Protein AF-A0A0F9CBJ4-F1 (afdb_monomer)

Mean predicted aligned error: 8.37 Å

Radius of gyration: 14.25 Å; Cα contacts (8 Å, |Δi|>4): 121; chains: 1; bounding box: 26×32×33 Å

Structure (mmCIF, N/CA/C/O backbone):
data_AF-A0A0F9CBJ4-F1
#
_entry.id   AF-A0A0F9CBJ4-F1
#
loop_
_atom_site.group_PDB
_atom_site.id
_atom_site.type_symbol
_atom_site.label_atom_id
_atom_site.label_alt_id
_atom_site.label_comp_id
_atom_site.label_asym_id
_atom_site.label_entity_id
_atom_site.label_seq_id
_atom_site.pdbx_PDB_ins_code
_atom_site.Cartn_x
_atom_site.Cartn_y
_atom_site.Cartn_z
_atom_site.occupancy
_atom_site.B_iso_or_equiv
_atom_site.auth_seq_id
_atom_site.auth_comp_id
_atom_site.auth_asym_id
_atom_site.auth_atom_id
_atom_site.pdbx_PDB_model_num
ATOM 1 N N . MET A 1 1 ? -1.825 -19.395 9.945 1.00 47.72 1 MET A N 1
ATOM 2 C CA . MET A 1 1 ? -2.717 -18.466 9.212 1.00 47.72 1 MET A CA 1
ATOM 3 C C . MET A 1 1 ? -3.040 -17.289 10.125 1.00 47.72 1 MET A C 1
ATOM 5 O O . MET A 1 1 ? -3.664 -17.505 11.154 1.00 47.72 1 MET A O 1
ATOM 9 N N . SER 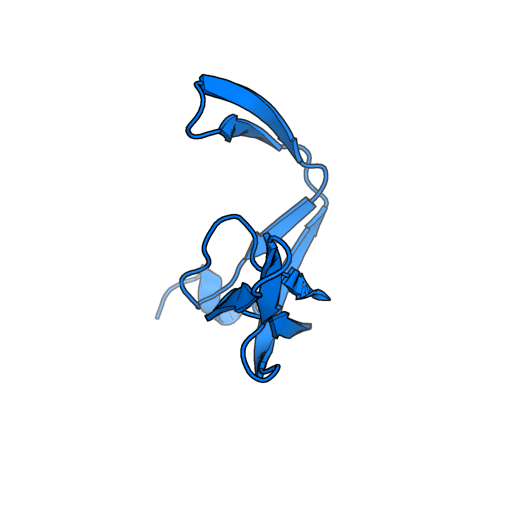A 1 2 ? -2.530 -16.094 9.813 1.00 61.75 2 SER A N 1
ATOM 10 C CA . SER A 1 2 ? -2.608 -14.898 10.673 1.00 61.75 2 SER A CA 1
ATOM 11 C C . SER A 1 2 ? -4.033 -14.323 10.754 1.00 61.75 2 SER A C 1
ATOM 13 O O . SER A 1 2 ? -4.785 -14.368 9.782 1.00 61.75 2 SER A O 1
ATOM 15 N N . PHE A 1 3 ? -4.404 -13.747 11.905 1.00 60.25 3 PHE A N 1
ATOM 16 C CA . PHE A 1 3 ? -5.686 -13.056 12.134 1.00 60.25 3 PHE A CA 1
ATOM 17 C C . PHE A 1 3 ? -5.961 -11.951 11.096 1.00 60.25 3 PHE A C 1
ATOM 19 O O . PHE A 1 3 ? -7.116 -11.698 10.749 1.00 60.25 3 PHE A O 1
ATOM 26 N N . ILE A 1 4 ? -4.893 -11.347 10.565 1.00 63.44 4 ILE A N 1
ATOM 27 C CA . ILE A 1 4 ? -4.938 -10.243 9.600 1.00 63.44 4 ILE A CA 1
ATOM 28 C C . ILE A 1 4 ? -5.419 -10.727 8.221 1.00 63.44 4 ILE A C 1
ATOM 30 O O . ILE A 1 4 ? -6.262 -10.081 7.601 1.00 63.44 4 ILE A O 1
ATOM 34 N N . THR A 1 5 ? -4.991 -11.910 7.762 1.00 63.72 5 THR A N 1
ATOM 35 C CA . THR A 1 5 ? -5.314 -12.396 6.405 1.00 63.72 5 THR A CA 1
ATOM 36 C C . THR A 1 5 ? -6.730 -12.965 6.274 1.00 63.72 5 THR A C 1
ATOM 38 O O . THR A 1 5 ? -7.271 -13.030 5.173 1.00 63.72 5 THR A O 1
ATOM 41 N N . ARG A 1 6 ? -7.385 -13.33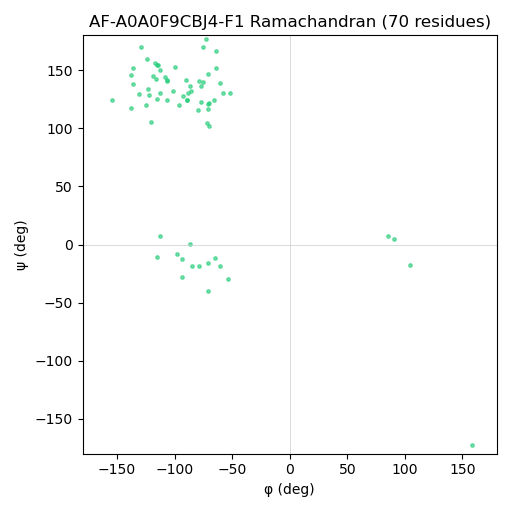2 7.387 1.00 59.91 6 ARG A N 1
ATOM 42 C CA . ARG A 1 6 ? -8.748 -13.905 7.395 1.00 59.91 6 ARG A CA 1
ATOM 43 C C . ARG A 1 6 ? -9.851 -12.889 7.041 1.00 59.91 6 ARG A C 1
ATOM 45 O O . ARG A 1 6 ? -10.976 -13.296 6.754 1.00 59.91 6 ARG A O 1
ATOM 52 N N . ARG A 1 7 ? -9.572 -11.581 7.088 1.00 67.38 7 ARG A N 1
ATOM 53 C CA . ARG A 1 7 ? -10.580 -10.511 6.916 1.00 67.38 7 ARG A CA 1
ATOM 54 C C . ARG A 1 7 ? -10.419 -9.670 5.640 1.00 67.38 7 ARG A C 1
ATOM 56 O O . ARG A 1 7 ? -11.160 -8.703 5.488 1.00 67.38 7 ARG A O 1
ATOM 63 N N . LEU A 1 8 ? -9.513 -10.026 4.727 1.00 69.38 8 LEU A N 1
ATOM 64 C CA . LEU A 1 8 ? -9.340 -9.330 3.442 1.00 69.38 8 LEU A CA 1
ATOM 65 C C . LEU A 1 8 ? -10.527 -9.656 2.514 1.00 69.38 8 LEU A C 1
ATOM 67 O O . LEU A 1 8 ? -10.630 -10.776 2.010 1.00 69.38 8 LEU A O 1
ATOM 71 N N . LYS A 1 9 ? -11.465 -8.715 2.345 1.00 71.31 9 LYS A N 1
ATOM 72 C CA . LYS A 1 9 ? -12.710 -8.906 1.568 1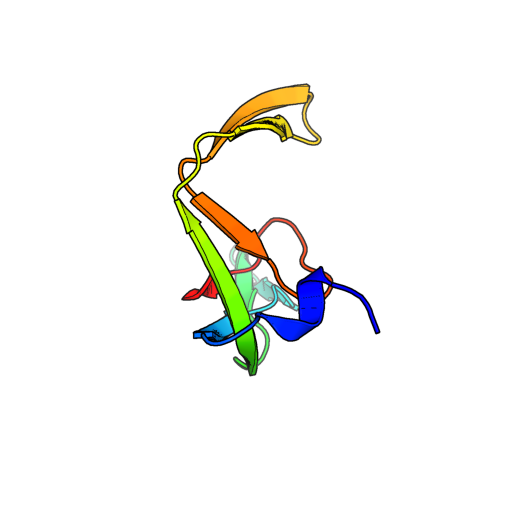.00 71.31 9 LYS A CA 1
ATOM 73 C C . LYS A 1 9 ? -12.812 -8.020 0.323 1.00 71.31 9 LYS A C 1
ATOM 75 O O . LYS A 1 9 ? -13.719 -8.238 -0.473 1.00 71.31 9 LYS A O 1
ATOM 80 N N . GLN A 1 10 ? -11.930 -7.035 0.167 1.00 81.75 10 GLN A N 1
ATOM 81 C CA . GLN A 1 10 ? -11.946 -6.104 -0.961 1.00 81.75 10 GLN A CA 1
ATOM 82 C C . GLN A 1 10 ? -10.906 -6.531 -1.993 1.00 81.75 10 GLN A C 1
ATOM 84 O O . GLN A 1 10 ? -9.925 -7.190 -1.648 1.00 81.75 10 GLN A O 1
ATOM 89 N N . VAL A 1 11 ? -11.138 -6.179 -3.253 1.00 85.50 11 VAL A N 1
ATOM 90 C CA . VAL A 1 11 ? -10.191 -6.399 -4.347 1.00 85.50 11 VAL A CA 1
ATOM 91 C C . VAL A 1 11 ? -9.768 -5.028 -4.849 1.00 85.50 11 VAL A C 1
ATOM 93 O O . VAL A 1 11 ? -10.639 -4.224 -5.165 1.00 85.50 11 VAL A O 1
ATOM 96 N N . ALA A 1 12 ? -8.464 -4.773 -4.878 1.00 86.19 12 ALA A N 1
ATOM 97 C CA . ALA A 1 12 ? -7.876 -3.577 -5.471 1.00 86.19 12 ALA A CA 1
ATOM 98 C C . ALA A 1 12 ? -7.024 -3.979 -6.670 1.00 86.19 12 ALA A C 1
ATOM 100 O O . ALA A 1 12 ? -6.525 -5.108 -6.743 1.00 86.19 12 ALA A O 1
ATOM 101 N N . THR A 1 13 ? -6.864 -3.057 -7.605 1.00 88.69 13 THR A N 1
ATOM 102 C CA . THR A 1 13 ? -5.889 -3.213 -8.679 1.00 88.69 13 THR A CA 1
ATOM 103 C C . THR A 1 13 ? -4.564 -2.648 -8.193 1.00 88.69 13 THR A C 1
ATOM 105 O O . THR A 1 13 ? -4.517 -1.560 -7.626 1.00 88.69 13 THR A O 1
ATOM 108 N N . TYR A 1 14 ? -3.501 -3.425 -8.352 1.00 87.00 14 TYR A N 1
ATOM 109 C CA . TYR A 1 14 ? -2.148 -3.092 -7.938 1.00 87.00 14 TYR A CA 1
ATOM 110 C C . TYR A 1 14 ? -1.260 -2.920 -9.159 1.00 87.00 14 TYR A C 1
ATOM 112 O O . TYR A 1 14 ? -1.228 -3.783 -10.041 1.00 87.00 14 TYR A O 1
ATOM 120 N N . TRP A 1 15 ? -0.529 -1.812 -9.172 1.00 85.88 15 TRP A N 1
ATOM 121 C CA . TRP A 1 15 ? 0.463 -1.477 -10.178 1.00 85.88 15 TRP A CA 1
ATOM 122 C C . TRP A 1 15 ? 1.808 -1.313 -9.479 1.00 85.88 15 TRP A C 1
ATOM 124 O O . TRP A 1 15 ? 2.049 -0.316 -8.798 1.00 85.88 15 TRP A O 1
ATOM 134 N N . SER A 1 16 ? 2.673 -2.310 -9.652 1.00 82.75 16 SER A N 1
ATOM 135 C CA . SER A 1 16 ? 4.048 -2.256 -9.159 1.00 82.75 16 SER A CA 1
ATOM 136 C C . SER A 1 16 ? 4.896 -1.376 -10.071 1.00 82.75 16 SER A C 1
ATOM 138 O O . SER A 1 16 ? 4.800 -1.503 -11.293 1.00 82.75 16 SER A O 1
ATOM 140 N N . VAL A 1 17 ? 5.735 -0.508 -9.514 1.00 82.06 17 VAL A N 1
ATOM 141 C CA . VAL A 1 17 ? 6.700 0.270 -10.303 1.00 82.06 17 VAL A CA 1
ATOM 142 C C . VAL A 1 17 ? 7.797 -0.663 -10.823 1.00 82.06 17 VAL A C 1
ATOM 144 O O . VAL A 1 17 ? 8.556 -1.247 -10.055 1.00 82.06 17 VAL A O 1
ATOM 147 N N . SER A 1 18 ? 7.898 -0.806 -12.146 1.00 78.44 18 SER A N 1
ATOM 148 C CA . SER A 1 18 ? 8.881 -1.672 -12.814 1.00 78.44 18 SER A CA 1
ATOM 149 C C . SER A 1 18 ? 10.174 -0.957 -13.212 1.00 78.44 18 SER A C 1
ATOM 151 O O . SER A 1 18 ? 11.151 -1.610 -13.574 1.00 78.44 18 SER A O 1
ATOM 153 N N . GLY A 1 19 ? 10.192 0.375 -13.170 1.00 73.81 19 GLY A N 1
ATOM 154 C CA . GLY A 1 19 ? 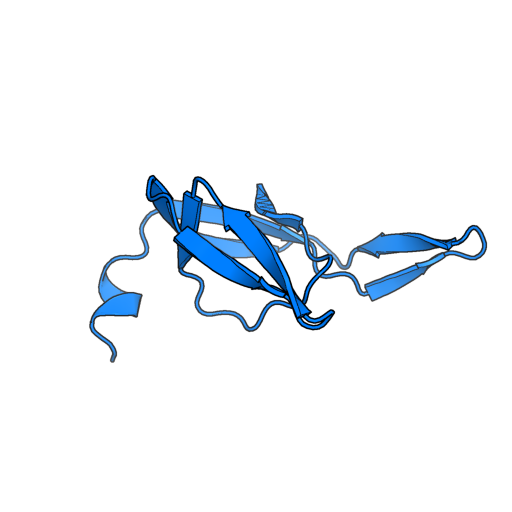11.337 1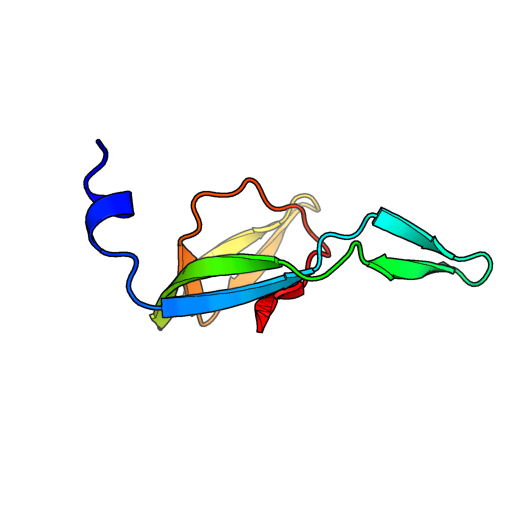.198 -13.556 1.00 73.81 19 GLY A CA 1
ATOM 155 C C . GLY A 1 19 ? 10.914 2.618 -13.912 1.00 73.81 19 GLY A C 1
ATOM 156 O O . GLY A 1 19 ? 9.745 2.962 -13.767 1.00 73.81 19 GLY A O 1
ATOM 157 N N . ALA A 1 20 ? 11.841 3.421 -14.421 1.00 70.94 20 ALA A N 1
ATOM 158 C CA . ALA A 1 20 ? 11.541 4.716 -15.026 1.00 70.94 20 ALA A CA 1
ATOM 159 C C . ALA A 1 20 ? 11.730 4.628 -16.545 1.00 70.94 20 ALA A C 1
ATOM 161 O O . ALA A 1 20 ? 12.620 3.915 -17.019 1.00 70.94 20 ALA A O 1
ATOM 162 N N . ASP A 1 21 ? 10.893 5.323 -17.307 1.00 71.06 21 ASP A N 1
ATOM 163 C CA . ASP A 1 21 ? 11.085 5.477 -18.742 1.00 71.06 21 ASP A CA 1
ATOM 164 C C . ASP A 1 21 ? 12.256 6.437 -19.041 1.00 71.06 21 ASP A C 1
ATOM 166 O O . ASP A 1 21 ? 12.875 7.018 -18.146 1.00 71.06 21 ASP A O 1
A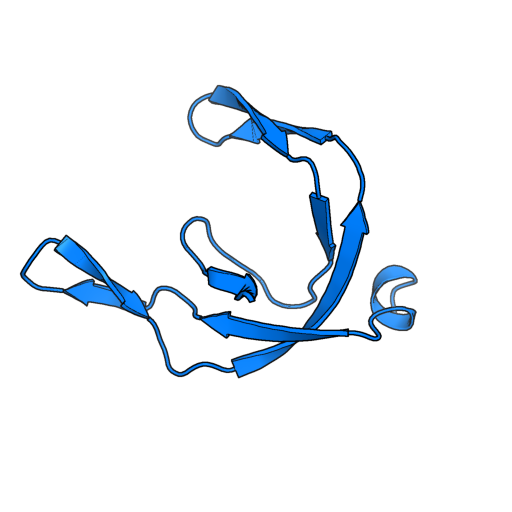TOM 170 N N . SER A 1 22 ? 12.588 6.616 -20.322 1.00 66.50 22 SER A N 1
ATOM 171 C CA . SER A 1 22 ? 13.666 7.524 -20.744 1.00 66.50 22 SER A CA 1
ATOM 172 C C . SER A 1 22 ? 13.402 9.004 -20.433 1.00 66.50 22 SER A C 1
ATOM 174 O O . SER A 1 22 ? 14.312 9.819 -20.580 1.00 66.50 22 SER A O 1
ATOM 176 N N . SER A 1 23 ? 12.175 9.351 -20.045 1.00 70.56 23 SER A N 1
ATOM 177 C CA . SER A 1 23 ? 11.734 10.699 -19.680 1.00 70.56 23 SER A CA 1
ATOM 178 C C . SER A 1 23 ? 11.741 10.920 -18.161 1.00 70.56 23 SER A C 1
ATOM 180 O O . SER A 1 23 ? 11.596 12.056 -17.714 1.00 70.56 23 SER A O 1
ATOM 182 N N . GLY A 1 24 ? 11.970 9.862 -17.373 1.00 65.62 24 GLY A N 1
ATOM 183 C CA . GLY A 1 24 ? 11.947 9.882 -15.911 1.00 65.62 24 GLY A CA 1
ATOM 184 C C . GLY A 1 24 ? 10.577 9.572 -15.303 1.00 65.62 24 GLY A C 1
ATOM 185 O O . GLY A 1 24 ? 10.443 9.626 -14.080 1.00 65.62 24 GLY A O 1
ATOM 186 N N . ASP A 1 25 ? 9.582 9.222 -16.120 1.00 73.00 25 ASP A N 1
ATOM 187 C CA . ASP A 1 25 ? 8.255 8.841 -15.651 1.00 73.00 25 ASP A CA 1
ATOM 188 C C . ASP A 1 25 ? 8.258 7.388 -15.145 1.00 73.00 25 ASP A C 1
ATOM 190 O O . ASP A 1 25 ? 8.905 6.516 -15.737 1.00 73.00 25 ASP A O 1
ATOM 194 N N . PRO A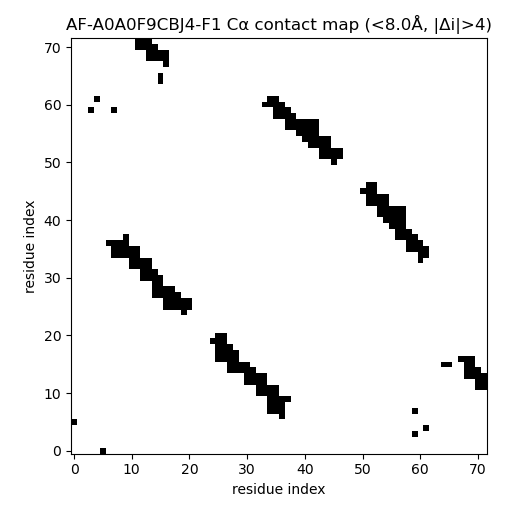 1 26 ? 7.542 7.075 -14.052 1.00 72.31 26 PRO A N 1
ATOM 195 C CA . PRO A 1 26 ? 7.452 5.713 -13.547 1.00 72.31 26 PRO A CA 1
ATOM 196 C C . PRO A 1 26 ? 6.711 4.812 -14.545 1.00 72.31 26 PRO A C 1
ATOM 198 O O . PRO A 1 26 ? 5.565 5.052 -14.921 1.00 72.31 26 PRO A O 1
ATOM 201 N N . THR A 1 27 ? 7.370 3.730 -14.949 1.00 77.12 27 THR A N 1
ATOM 202 C CA . THR A 1 27 ? 6.750 2.614 -15.667 1.00 77.12 27 THR A CA 1
ATOM 203 C C . THR A 1 27 ? 6.168 1.635 -14.665 1.00 77.12 27 THR A C 1
ATOM 205 O O . THR A 1 27 ? 6.812 1.288 -13.672 1.00 77.12 27 THR A O 1
ATOM 208 N N . PHE A 1 28 ? 4.956 1.167 -14.939 1.00 78.50 28 PHE A N 1
ATOM 209 C CA . PHE A 1 28 ? 4.271 0.198 -14.097 1.00 78.50 28 PHE A CA 1
ATOM 210 C C . PHE A 1 28 ? 4.253 -1.176 -14.764 1.00 78.50 28 PHE A C 1
ATOM 212 O O . PHE A 1 28 ? 4.041 -1.298 -15.973 1.00 78.50 28 PHE A O 1
ATOM 219 N N . ALA A 1 29 ? 4.430 -2.215 -13.956 1.00 78.88 29 ALA A N 1
ATOM 220 C CA . ALA A 1 29 ? 4.197 -3.590 -14.353 1.00 78.88 29 ALA A CA 1
ATOM 221 C C . ALA A 1 29 ? 2.711 -3.824 -14.676 1.00 78.88 29 ALA A C 1
ATOM 223 O O . ALA A 1 29 ? 1.831 -3.027 -14.336 1.00 78.88 29 ALA A O 1
ATOM 224 N N . THR A 1 30 ? 2.426 -4.956 -15.320 1.00 81.62 30 THR A N 1
ATOM 225 C CA . THR A 1 30 ? 1.058 -5.375 -15.641 1.00 81.62 30 THR A CA 1
ATOM 226 C C . THR A 1 30 ? 0.175 -5.347 -14.385 1.00 81.62 30 THR A C 1
ATOM 228 O O . THR A 1 30 ? 0.573 -5.931 -13.374 1.00 81.62 30 THR A O 1
ATOM 231 N N . PRO A 1 31 ? -1.015 -4.715 -14.429 1.00 85.88 31 PRO A N 1
ATOM 232 C CA . PRO A 1 31 ? -1.885 -4.604 -13.265 1.00 85.88 31 PRO A CA 1
ATOM 233 C C . PRO A 1 31 ? -2.317 -5.971 -12.746 1.00 85.88 31 PRO A C 1
ATOM 235 O O . PRO A 1 31 ? -2.697 -6.853 -13.520 1.00 85.88 31 PRO A O 1
ATOM 238 N N . VAL A 1 32 ? -2.325 -6.119 -11.423 1.00 86.69 32 VAL A N 1
ATOM 239 C CA . VAL A 1 32 ? -2.738 -7.353 -10.749 1.00 86.69 32 VAL A CA 1
ATOM 240 C C . VAL A 1 32 ? -3.873 -7.061 -9.778 1.00 86.69 32 VAL A C 1
ATOM 242 O O . VAL A 1 32 ? -3.810 -6.120 -8.996 1.00 86.69 32 VAL A O 1
ATOM 245 N N . SER A 1 33 ? -4.921 -7.883 -9.793 1.00 87.75 33 SER A N 1
ATOM 246 C CA . SER A 1 33 ? -5.982 -7.806 -8.788 1.00 87.75 33 SER A CA 1
ATOM 247 C C . SER A 1 33 ? -5.548 -8.497 -7.497 1.00 87.75 33 SER A C 1
ATOM 249 O O . SER A 1 33 ? -5.363 -9.715 -7.471 1.00 87.75 33 SER A O 1
ATOM 251 N N . ILE A 1 34 ? -5.433 -7.731 -6.415 1.00 88.44 34 ILE A N 1
ATOM 252 C CA . ILE A 1 34 ? -5.010 -8.219 -5.098 1.00 88.44 34 ILE A CA 1
ATOM 253 C C . ILE A 1 34 ? -6.120 -8.054 -4.060 1.00 88.44 34 ILE A C 1
ATOM 255 O O . ILE A 1 34 ? -7.015 -7.220 -4.199 1.00 88.44 34 ILE A O 1
ATOM 259 N N . LYS A 1 35 ? -6.077 -8.867 -3.000 1.00 87.69 35 LYS A N 1
ATOM 260 C CA . LYS A 1 35 ? -7.041 -8.771 -1.897 1.00 87.69 35 LYS A CA 1
ATOM 261 C C . LYS A 1 35 ? -6.531 -7.811 -0.839 1.00 87.69 35 LYS A C 1
ATOM 263 O O . LYS A 1 35 ? -5.474 -8.040 -0.263 1.00 87.69 35 LYS A O 1
ATOM 268 N N . VAL A 1 36 ? -7.339 -6.812 -0.518 1.00 88.50 36 VAL A N 1
ATOM 269 C CA . VAL A 1 36 ? -6.973 -5.753 0.421 1.00 88.50 36 VAL A CA 1
ATOM 270 C C . VAL A 1 36 ? -8.035 -5.563 1.499 1.00 88.50 36 VAL A C 1
ATOM 272 O O . VAL A 1 36 ? -9.146 -6.113 1.445 1.00 88.50 36 VAL A O 1
ATOM 275 N N . ARG A 1 37 ? -7.679 -4.774 2.510 1.00 86.81 37 ARG A N 1
ATOM 276 C CA . ARG A 1 37 ? -8.617 -4.210 3.477 1.00 86.81 37 ARG A CA 1
ATOM 277 C C . ARG A 1 37 ? -8.254 -2.757 3.740 1.00 86.81 37 ARG A C 1
ATOM 279 O O . ARG A 1 37 ? -7.186 -2.495 4.284 1.00 86.81 37 ARG A O 1
ATOM 286 N N . TRP A 1 38 ? -9.173 -1.861 3.405 1.00 85.62 38 TRP A N 1
ATOM 287 C CA . TRP A 1 38 ? -9.074 -0.438 3.708 1.00 85.62 38 TRP A CA 1
ATOM 288 C C . TRP A 1 38 ? -9.622 -0.162 5.110 1.00 85.62 38 TRP A C 1
ATOM 290 O O . TRP A 1 38 ? -10.708 -0.628 5.468 1.00 85.62 38 TRP A O 1
ATOM 300 N N . GLU A 1 39 ? -8.876 0.585 5.912 1.00 83.88 39 GLU A N 1
ATOM 301 C CA . GLU A 1 39 ? -9.325 1.124 7.191 1.00 83.88 39 GLU A CA 1
ATOM 302 C C . GLU A 1 39 ? -9.131 2.639 7.206 1.00 83.88 39 GLU A C 1
ATOM 304 O O . GLU A 1 39 ? -8.008 3.126 7.109 1.00 83.88 39 GLU A O 1
ATOM 309 N N . GLN A 1 40 ? -10.227 3.376 7.386 1.00 83.50 40 GLN A N 1
ATOM 310 C CA . GLN A 1 40 ? -10.187 4.811 7.657 1.00 83.50 40 GLN A CA 1
ATOM 311 C C . GLN A 1 40 ? -9.635 5.032 9.061 1.00 83.50 40 GLN A C 1
ATOM 313 O O . GLN A 1 40 ? -10.324 4.819 10.063 1.00 83.50 40 GLN A O 1
ATOM 318 N N . ARG A 1 41 ? -8.364 5.417 9.137 1.00 81.44 41 ARG A N 1
ATOM 319 C CA . ARG A 1 41 ? -7.675 5.705 10.388 1.00 81.44 41 ARG A CA 1
ATOM 320 C C . ARG A 1 41 ? -6.540 6.674 10.123 1.00 81.44 41 ARG A C 1
ATOM 322 O O . ARG A 1 41 ? -5.616 6.362 9.380 1.00 81.44 41 ARG A O 1
ATOM 329 N N . THR A 1 42 ? -6.554 7.793 10.840 1.00 84.88 42 THR A N 1
ATOM 330 C CA . THR A 1 42 ? -5.425 8.716 10.828 1.00 84.88 42 THR A CA 1
ATOM 331 C C . THR A 1 42 ? -4.232 8.108 11.559 1.00 84.88 42 THR A C 1
ATOM 333 O O . THR A 1 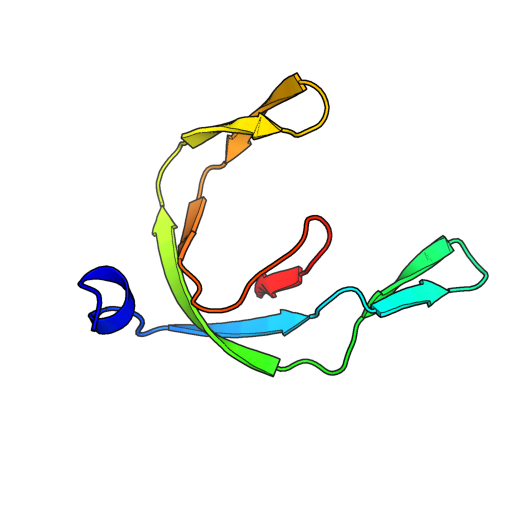42 ? -4.334 7.759 12.739 1.00 84.88 42 THR A O 1
ATOM 336 N N . VAL A 1 43 ? -3.102 7.985 10.867 1.00 85.00 43 VAL A N 1
ATOM 337 C CA . VAL A 1 43 ? -1.832 7.524 11.438 1.00 85.00 43 VAL A CA 1
ATOM 338 C C . VAL A 1 43 ? -0.732 8.496 11.037 1.00 85.00 43 VAL A C 1
ATOM 340 O O . VAL A 1 43 ? -0.594 8.825 9.862 1.00 85.00 43 VAL A O 1
ATOM 343 N N . VAL A 1 44 ? 0.045 8.951 12.020 1.00 87.00 44 VAL A N 1
ATOM 344 C CA . VAL A 1 44 ? 1.288 9.691 11.785 1.00 87.00 44 VAL A CA 1
ATOM 345 C C . VAL A 1 44 ? 2.425 8.680 11.768 1.00 87.00 44 VAL A C 1
ATOM 347 O O . VAL A 1 44 ? 2.537 7.864 12.685 1.00 87.00 44 VAL A O 1
ATOM 350 N N . PHE A 1 45 ? 3.232 8.703 10.716 1.00 85.38 45 PHE A N 1
ATOM 351 C CA . PHE A 1 45 ? 4.389 7.834 10.558 1.00 85.38 45 PHE A CA 1
ATOM 352 C C . PHE A 1 45 ? 5.578 8.638 10.039 1.00 85.38 45 PHE A C 1
ATOM 354 O O . PHE A 1 45 ? 5.417 9.643 9.348 1.00 85.38 45 PHE A O 1
ATOM 361 N N . THR A 1 46 ? 6.781 8.195 10.382 1.00 87.12 46 THR A N 1
ATOM 362 C CA . THR A 1 46 ? 8.018 8.785 9.873 1.00 87.12 46 THR A CA 1
ATOM 363 C C . THR A 1 46 ? 8.398 8.075 8.581 1.00 87.12 46 THR A C 1
ATOM 365 O O . THR A 1 46 ? 8.503 6.848 8.560 1.00 87.12 46 THR A O 1
ATOM 368 N N . ASN A 1 47 ? 8.573 8.830 7.500 1.00 81.81 47 ASN A N 1
ATOM 369 C CA . ASN A 1 47 ? 9.025 8.285 6.221 1.00 81.81 47 ASN A CA 1
ATOM 370 C C . ASN A 1 47 ? 10.547 7.980 6.256 1.00 81.81 47 ASN A C 1
ATOM 372 O O . ASN A 1 47 ? 11.247 8.402 7.184 1.00 81.81 47 ASN A O 1
ATOM 376 N N . PRO A 1 48 ? 11.104 7.285 5.248 1.00 78.44 48 PRO A N 1
ATOM 377 C CA . PRO A 1 48 ? 12.539 6.987 5.181 1.00 78.44 48 PRO A CA 1
ATOM 378 C C . PRO A 1 48 ? 13.445 8.227 5.140 1.00 78.44 48 PRO A C 1
ATOM 380 O O . PRO A 1 48 ? 14.632 8.128 5.440 1.00 78.44 48 PRO A O 1
ATOM 383 N N . THR A 1 49 ? 12.901 9.397 4.787 1.00 82.12 49 THR A N 1
ATOM 384 C CA . THR A 1 49 ? 13.625 10.677 4.774 1.00 82.12 49 THR A CA 1
ATOM 385 C C . THR A 1 49 ? 13.611 11.400 6.128 1.00 82.12 49 THR A C 1
ATOM 387 O O . THR A 1 49 ? 14.203 12.470 6.243 1.00 82.12 49 THR A O 1
ATOM 390 N N . GLY A 1 50 ? 12.984 10.822 7.163 1.00 84.69 50 GLY A N 1
ATOM 391 C CA . GLY A 1 50 ? 12.941 11.365 8.526 1.00 84.69 50 GLY A CA 1
ATOM 392 C C . GLY A 1 50 ? 11.834 12.394 8.780 1.00 84.69 50 GLY A C 1
ATOM 393 O O . GLY A 1 50 ? 11.789 12.990 9.853 1.00 84.69 50 GLY A O 1
ATOM 394 N N . GLU A 1 51 ? 10.936 12.604 7.822 1.00 86.00 51 GLU A N 1
ATOM 395 C CA . GLU A 1 51 ? 9.804 13.523 7.936 1.00 86.00 51 GLU A CA 1
ATOM 396 C C . GLU A 1 51 ? 8.570 12.811 8.496 1.00 86.00 51 GLU A C 1
ATOM 398 O O . GLU A 1 51 ? 8.258 11.675 8.125 1.00 86.00 51 GLU A O 1
ATOM 403 N N . GLU A 1 52 ? 7.818 13.505 9.349 1.00 86.88 52 GLU A N 1
ATOM 404 C CA . GLU A 1 52 ? 6.505 13.043 9.791 1.00 86.88 52 GLU A CA 1
ATOM 405 C C . GLU A 1 52 ? 5.462 13.286 8.697 1.00 86.88 52 GLU A C 1
ATOM 407 O O . GLU A 1 52 ? 5.234 14.418 8.264 1.00 86.88 52 GLU A O 1
ATOM 412 N N . LYS A 1 53 ? 4.798 12.215 8.265 1.00 84.94 53 LYS A N 1
ATOM 413 C CA . LYS A 1 53 ? 3.656 12.269 7.353 1.00 84.94 53 LYS A CA 1
ATOM 414 C C . LYS A 1 53 ? 2.424 11.692 8.029 1.00 84.94 53 LYS A C 1
ATOM 416 O O . LYS A 1 53 ? 2.503 10.744 8.809 1.00 84.94 53 LYS A O 1
ATOM 421 N N . SER A 1 54 ? 1.268 12.271 7.726 1.00 84.69 54 SER A N 1
ATOM 422 C CA . SER A 1 54 ? -0.027 11.742 8.140 1.00 84.69 54 SER A CA 1
ATOM 423 C C . SER A 1 54 ? -0.693 11.021 6.971 1.00 84.69 54 SER A C 1
ATOM 425 O O . SER A 1 54 ? -0.759 11.542 5.861 1.00 84.69 54 SER A O 1
ATOM 427 N N . SER A 1 55 ? -1.197 9.814 7.225 1.00 84.38 55 SER A N 1
ATOM 428 C CA . SER A 1 55 ? -2.137 9.131 6.332 1.00 84.38 55 SER A CA 1
ATOM 429 C C . SER A 1 55 ? -3.524 9.158 6.954 1.00 84.38 55 SER A C 1
ATOM 431 O O . SER A 1 55 ? -3.645 8.991 8.168 1.00 84.38 55 SER A O 1
ATOM 433 N N . THR A 1 56 ? -4.566 9.363 6.151 1.00 86.88 56 THR A N 1
ATOM 434 C CA . THR A 1 56 ? -5.975 9.276 6.581 1.00 86.88 56 THR A CA 1
ATOM 435 C C . THR A 1 56 ? -6.518 7.852 6.539 1.00 86.88 56 THR A C 1
ATOM 437 O O . THR A 1 56 ? -7.510 7.550 7.205 1.00 86.88 56 THR A O 1
ATOM 440 N N . ASP A 1 57 ? -5.846 6.979 5.794 1.00 83.88 57 ASP A N 1
ATOM 441 C CA . ASP A 1 57 ? -6.286 5.626 5.497 1.00 83.88 57 ASP A CA 1
ATOM 442 C C . ASP A 1 57 ? -5.113 4.646 5.594 1.00 83.88 57 ASP A C 1
ATOM 444 O O . ASP A 1 57 ? -3.965 4.973 5.282 1.00 83.88 57 ASP A O 1
ATOM 448 N N . VAL A 1 58 ? -5.400 3.425 6.037 1.00 85.94 58 VAL A N 1
ATOM 449 C CA . VAL A 1 58 ? -4.434 2.327 6.120 1.00 85.94 58 VAL A CA 1
ATOM 450 C C . VAL A 1 58 ? -4.946 1.158 5.294 1.00 85.94 58 VAL A C 1
ATOM 452 O O . VAL A 1 58 ? -6.081 0.708 5.465 1.00 85.94 58 VAL A O 1
ATOM 455 N N . VAL A 1 59 ? -4.090 0.643 4.414 1.00 86.69 59 VAL A N 1
ATOM 456 C CA . VAL A 1 59 ? -4.386 -0.526 3.581 1.00 86.69 59 VAL A CA 1
ATOM 457 C C . VAL A 1 59 ? -3.604 -1.715 4.098 1.00 86.69 59 VAL A C 1
ATOM 459 O O . VAL A 1 59 ? -2.381 -1.673 4.197 1.00 86.69 59 VAL A O 1
ATOM 462 N N . PHE A 1 60 ? -4.308 -2.797 4.407 1.00 85.81 60 PHE A N 1
ATOM 463 C CA . PHE A 1 60 ? -3.678 -4.071 4.727 1.00 85.81 60 PHE A CA 1
ATOM 464 C C . PHE A 1 60 ? -3.648 -4.946 3.481 1.00 85.81 60 PHE A C 1
ATOM 466 O O . PHE A 1 60 ? -4.700 -5.302 2.940 1.00 85.81 60 PHE A O 1
ATOM 473 N N . VAL A 1 61 ? -2.440 -5.310 3.069 1.00 87.31 61 VAL A N 1
ATOM 474 C CA . VAL A 1 61 ? -2.144 -6.148 1.903 1.00 87.31 61 VAL A CA 1
ATOM 475 C C . VAL A 1 61 ? -1.312 -7.353 2.339 1.00 87.31 61 VAL A C 1
ATOM 477 O O . VAL A 1 61 ? -0.750 -7.360 3.438 1.00 87.31 61 VAL A O 1
ATOM 480 N N . LYS A 1 62 ? -1.290 -8.415 1.532 1.00 84.12 62 LYS A N 1
ATOM 481 C CA . LYS A 1 62 ? -0.426 -9.581 1.788 1.00 84.12 62 LYS A CA 1
ATOM 482 C C . LYS A 1 62 ? 0.907 -9.449 1.045 1.00 84.12 62 LYS A C 1
ATOM 484 O O . LYS A 1 62 ? 1.894 -10.051 1.450 1.00 84.12 62 LYS A O 1
ATOM 489 N N . GLU A 1 63 ? 0.874 -8.737 -0.068 1.00 82.25 63 GLU A N 1
ATOM 490 C CA . GLU A 1 63 ? 1.964 -8.499 -0.991 1.00 82.25 63 GLU A CA 1
ATOM 491 C C . GLU A 1 63 ? 2.935 -7.469 -0.405 1.00 82.25 63 GLU A C 1
ATOM 493 O O . GLU A 1 63 ? 2.509 -6.489 0.206 1.00 82.25 63 GLU A O 1
ATOM 498 N N . ASP A 1 64 ? 4.233 -7.693 -0.597 1.00 83.31 64 ASP A N 1
ATOM 499 C CA . ASP A 1 64 ? 5.243 -6.693 -0.267 1.00 83.31 64 ASP A CA 1
ATOM 500 C C . ASP A 1 64 ? 5.144 -5.554 -1.289 1.00 83.31 64 ASP A C 1
ATOM 502 O O . ASP A 1 64 ? 5.260 -5.785 -2.492 1.00 83.31 64 ASP A O 1
ATOM 506 N N . MET A 1 65 ? 4.898 -4.337 -0.806 1.00 84.19 65 MET A N 1
ATOM 507 C CA . MET A 1 65 ? 4.792 -3.129 -1.627 1.00 84.19 65 MET A CA 1
ATOM 508 C C . MET A 1 65 ? 5.943 -2.186 -1.334 1.00 84.19 65 MET A C 1
ATOM 510 O O . MET A 1 65 ? 6.446 -2.134 -0.208 1.00 84.19 65 MET A O 1
ATOM 514 N N . VAL A 1 66 ? 6.327 -1.416 -2.345 1.00 82.44 66 VAL A N 1
ATOM 515 C CA . VAL A 1 66 ? 7.379 -0.406 -2.237 1.00 82.44 66 VAL A CA 1
ATOM 516 C C . VAL A 1 66 ? 6.803 0.993 -2.418 1.00 82.44 66 VAL A C 1
ATOM 518 O O . VAL A 1 66 ? 5.758 1.188 -3.039 1.00 82.44 66 VAL A O 1
ATOM 521 N N . GLU A 1 67 ? 7.477 1.991 -1.844 1.00 79.38 67 GLU A N 1
ATOM 522 C CA . GLU A 1 67 ? 7.098 3.389 -2.049 1.00 79.38 67 GLU A CA 1
ATOM 523 C C . GLU A 1 67 ? 7.121 3.727 -3.548 1.00 79.38 67 GLU A C 1
ATOM 525 O O . GLU A 1 67 ? 8.096 3.443 -4.241 1.00 79.38 67 GLU A O 1
ATOM 530 N N . GLY A 1 68 ? 6.039 4.335 -4.041 1.00 81.00 68 GLY A N 1
ATOM 531 C CA . GLY A 1 68 ? 5.842 4.646 -5.462 1.00 81.00 68 GLY A CA 1
ATOM 532 C C . GLY A 1 68 ? 4.861 3.715 -6.178 1.00 81.00 68 GLY A C 1
ATOM 533 O O . GLY A 1 68 ? 4.332 4.096 -7.221 1.00 81.00 68 GLY A O 1
ATOM 534 N N . ASP A 1 69 ? 4.562 2.547 -5.607 1.00 83.12 69 ASP A N 1
ATOM 535 C CA . ASP A 1 69 ? 3.517 1.669 -6.129 1.00 83.12 69 ASP A CA 1
ATOM 536 C C . ASP A 1 69 ? 2.127 2.315 -6.055 1.00 83.12 69 ASP A C 1
ATOM 538 O O . ASP A 1 69 ? 1.832 3.128 -5.174 1.00 83.12 69 ASP A O 1
ATOM 542 N N . PHE A 1 70 ? 1.245 1.912 -6.971 1.00 84.75 70 PHE A N 1
ATOM 543 C CA . PHE A 1 70 ? -0.098 2.470 -7.080 1.00 84.75 70 PHE A CA 1
ATOM 544 C C . PHE A 1 70 ? -1.183 1.425 -6.788 1.00 84.75 70 PHE A C 1
ATOM 546 O O . PHE A 1 70 ? -1.075 0.253 -7.162 1.00 84.75 70 PHE A O 1
ATOM 553 N N . LEU A 1 71 ? -2.245 1.873 -6.112 1.00 85.31 71 LEU A N 1
ATOM 554 C CA . LEU A 1 71 ? -3.415 1.080 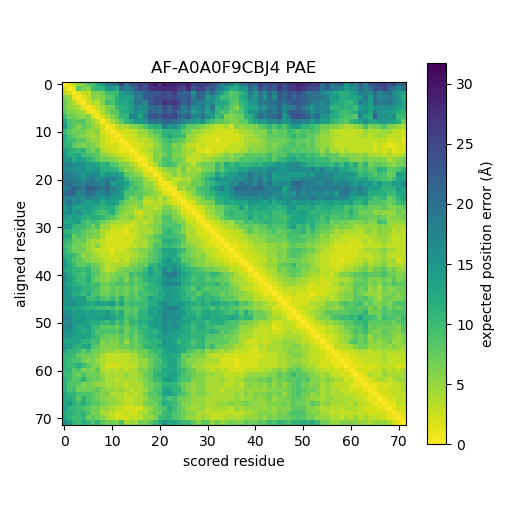-5.737 1.00 85.31 71 LEU A CA 1
ATOM 555 C C . LEU A 1 71 ? -4.704 1.857 -6.009 1.00 85.31 71 LEU A C 1
ATOM 557 O O . LEU A 1 71 ? -4.793 3.040 -5.682 1.00 85.31 71 LEU A O 1
ATOM 561 N N . PHE A 1 72 ? -5.705 1.156 -6.544 1.00 82.56 72 PHE A N 1
ATOM 562 C CA . PHE A 1 72 ? -7.043 1.674 -6.848 1.00 82.56 72 PHE A CA 1
ATOM 563 C C . PHE A 1 72 ? -8.121 0.636 -6.533 1.00 82.56 72 PHE A C 1
ATOM 565 O O . PHE A 1 72 ? -7.935 -0.552 -6.903 1.00 82.56 72 PHE A O 1
#

Organism: NCBI:txid412755

Foldseek 3Di:
DDPLVVPQDDWKKKWAFPDADPVRHTDTDDIDIFGKDKDQDWDWDQDPVRDTDIDRIDIDGPDDGDPPIDID

Sequence (72 aa):
MSFITRRLKQVATYWSVSGADSSGDPTFATPVSIKVRWEQRTVVFTNPTGEEKSSTDVVFVKEDMVEGDFLF

Secondary structure (DSSP, 8-state):
--TTGGG--EEEEEE-EEEE-TTSPEEEPPPEEEEEEEEEEEEEEE-TTS-EEEEEEEEE-SS---TT-EE-

Solvent-accessible surface area (backbone atoms only — not comparable to full-atom values): 4603 Å² total; per-residue (Å²): 136,61,84,73,71,78,66,50,80,44,77,31,42,35,30,48,65,71,47,62,46,100,86,68,49,78,36,63,41,83,74,40,83,42,59,25,38,82,41,89,43,77,44,79,45,70,48,100,86,72,46,83,44,77,37,64,57,43,75,50,64,86,71,93,79,59,94,83,47,46,77,90

Nearest PDB structures (foldseek):
  8tzr-assembly1_B  TM=2.068E-01  e=2.571E+00  Homo sapiens
  8tzs-assembly1_A  TM=2.684E-01  e=6.380E+00  Homo sapiens

pLDDT: mean 80.02, std 8.55, range [47.72, 88.69]

=== Feature glossary ===
Key to the feature types in this record:

Secondary structure (8-state, DSSP). Secondary structure is the local, repeating backbone conformation. DSSP classifies it into eight states by reading the hydrogen-bond network: three helix types (H, G, I), two β types (E, B), two non-regular types (T, S), and unstructured coil (-).

Backbone torsions (φ/ψ). Backbone dihedral angles. Every residue except chain termini has a φ (preceding-C → N → Cα → C) and a ψ (N → Cα → C → next-N). They are reported in degrees following the IUPAC sign convention. Secondary structure is essentially a statement about which (φ, ψ) basin each residue occupies.

Predicted aligned error. Predicted Aligned Error (PAE) is an AlphaFold confidence matrix: entry (i, j) is the expected error in the position of residue j, in ångströms, when the prediction is superimposed on the true structure at residue i. Low PAE within a block of residues means that block is internally rigid and well-predicted; high PAE between two blocks means their relative placement is uncertain even if each block individually is confident.

B-factor. B-factor (Debye–Waller factor) reflects atomic displacement in the crystal lattice. It is an experimental observable (units Å²), not a prediction; low values mean the atom is pinned down, high values mean it moves or is heterogeneous across the crystal.

Secondary structure (3-state, P-SEA). Three-state secondary structure (P-SEA) collapses the eight DSSP classes into helix (a), strand (b), and coil (c). P-SEA assigns these from Cα geometry alone — distances and angles — without requiring backbone oxygens, so it works on any Cα trace.

Sequence. Primary structure: the covalent order of the twenty standard amino acids along the backbone. Two proteins with the same sequence will (almost always) fold to the same structure; two with 30% identity often share a fold but not the details.

pLDDT. pLDDT is the predicted lDDT-Cα score: AlphaFold's confidence that the local environment of each residue (all inter-atomic distances within 15 Å) is correctly placed. It is a per-residue number between 0 and 100, with higher meaning more reliable.

InterPro / GO / CATH / organism. Functional annotations link the protein to curated databases. InterPro entries identify conserved domains and families by matching the sequence against member-database signatures (Pfam, PROSITE, CDD, …). Gene Ontology (GO) terms describe molecular function, biological process, and cellular component in a controlled vocabulary. CATH places the structure in a hierarchical fold classification (Class/Architecture/Topology/Homologous-superfamily). The organism is the source species.

Contact-map, Ramachandran, and PAE plots. Three diagnostic plots accompany the record. The Cα contact map visualizes the tertiary structure as a 2D adjacency matrix (8 Å cutoff, sequence-local contacts suppressed). The Ramachandran plot shows the distribution of backbone (φ, ψ) torsions, with points in the α and β basins reflecting secondary structure content. The PAE plot shows AlphaFold's inter-residue confidence as a color matrix.

mmCIF coordinates. The mmCIF table is the protein's shape written out atom by atom. For each backbone N, Cα, C, and carbonyl O, it records an (x, y, z) coordinate triple in Å plus the residue type, chain letter, and residue number.

Radius of gyration, Cα contacts, bounding box. Three whole-structure scalars: the radius of gyration (RMS distance of Cα from centroid, in Å), the count of Cα–Cα contacts (pairs closer than 8 Å and separated by more than four residues in sequence — i.e. tertiary, not local, contacts), and the bounding-box dimensions. Together they distinguish compact globular folds from extended fibres or disordered chains.

Foldseek 3Di. The Foldseek 3Di string encodes local tertiary geometry as a 20-letter alphabet — one character per residue — derived from the relative positions of nearby Cα atoms. Unlike the amino-acid sequence, 3Di is a direct function of the 3D structure, so two proteins with the same fold have similar 3Di strings even at low sequence identity.

Rendered structure images. Six rendered views show the 3D structure from the faces of a cube — i.e. along ±x, ±y, ±z. Rendering representation is drawn randomly per protein from cartoon (secondary-structure ribbons), sticks (backbone bonds), or molecular surface; coloring is either N→C rainbow (blue at the N-terminus through red at the C-terminus) or one color per chain.

Nearest PDB structures. The Foldseek neighbor list gives the closest experimentally determined structures in the PDB, ranked by structural alignment. TM-score near 1 means near-identical fold; near 0.3 means only rough topology match. This is how one finds what a novel AlphaFold prediction most resembles in the solved-structure universe.

Solvent-accessible surface area. SASA measures how much of the protein is reachable by solvent. It is computed by rolling a water-sized probe over the atomic surface and summing the exposed area (Å²). Per-residue SASA distinguishes core (buried, low SASA) from surface (exposed, high SASA) residues; total SASA is a whole-molecule size measure.